Protein AF-A0A9P4NUH4-F1 (afdb_monomer_lite)

Structure (mmCIF, N/CA/C/O backbone):
data_AF-A0A9P4NUH4-F1
#
_entry.id   AF-A0A9P4NUH4-F1
#
loop_
_atom_site.group_PDB
_atom_site.id
_atom_site.type_symbol
_atom_site.label_atom_id
_atom_site.label_alt_id
_atom_site.label_comp_id
_atom_site.label_asym_id
_atom_site.label_entity_id
_atom_site.label_seq_id
_atom_site.pdbx_PDB_ins_code
_atom_site.Cartn_x
_atom_site.Cartn_y
_atom_site.Cartn_z
_atom_site.occupancy
_atom_site.B_iso_or_equiv
_atom_site.auth_seq_id
_atom_site.auth_comp_id
_atom_site.auth_asym_id
_atom_site.auth_atom_id
_atom_site.pdbx_PDB_model_num
ATOM 1 N N . MET A 1 1 ? -14.421 1.300 7.967 1.00 82.69 1 MET A N 1
ATOM 2 C CA . MET A 1 1 ? -13.548 0.709 6.928 1.00 82.69 1 MET A CA 1
ATOM 3 C C . MET A 1 1 ? -14.302 0.706 5.606 1.00 82.69 1 MET A C 1
ATOM 5 O O . MET A 1 1 ? -15.528 0.672 5.652 1.00 82.69 1 MET A O 1
ATOM 9 N N . LEU A 1 2 ? -13.605 0.792 4.467 1.00 91.69 2 LEU A N 1
ATOM 10 C CA . LEU A 1 2 ? -14.242 0.845 3.140 1.00 91.69 2 LEU A CA 1
ATOM 11 C C . LEU A 1 2 ? -15.128 -0.373 2.862 1.00 91.69 2 LEU A C 1
ATOM 13 O O . LEU A 1 2 ? -14.764 -1.497 3.215 1.00 91.69 2 LEU A O 1
ATOM 17 N N . SER A 1 3 ? -16.243 -0.158 2.158 1.00 95.25 3 SER A N 1
ATOM 18 C CA . SER A 1 3 ? -16.999 -1.269 1.570 1.00 95.25 3 SER A CA 1
ATOM 19 C C . SER A 1 3 ? -16.220 -1.915 0.415 1.00 95.25 3 SER A C 1
ATOM 21 O O . SER A 1 3 ? -15.288 -1.330 -0.149 1.00 95.25 3 SER A O 1
ATOM 23 N N . LYS A 1 4 ? -16.625 -3.125 0.012 1.00 94.31 4 LYS A N 1
ATOM 24 C CA . LYS A 1 4 ? -16.035 -3.807 -1.149 1.00 94.31 4 LYS A CA 1
ATOM 25 C C . LYS A 1 4 ? -16.224 -2.993 -2.431 1.00 94.31 4 LYS A C 1
ATOM 27 O O . LYS A 1 4 ? -15.302 -2.884 -3.235 1.00 94.31 4 LYS A O 1
ATOM 32 N N . GLU A 1 5 ? -17.396 -2.389 -2.600 1.00 96.38 5 GLU A N 1
ATOM 33 C CA . GLU A 1 5 ? -17.748 -1.548 -3.743 1.00 96.38 5 GLU A CA 1
ATOM 34 C C . GLU A 1 5 ? -16.881 -0.289 -3.782 1.00 96.38 5 GLU A C 1
ATOM 36 O O . GLU A 1 5 ? -16.369 0.069 -4.841 1.00 96.38 5 GLU A O 1
ATOM 41 N N . GLU A 1 6 ? -16.667 0.363 -2.636 1.00 96.75 6 GLU A N 1
ATOM 42 C CA . GLU A 1 6 ? -15.790 1.531 -2.529 1.00 96.75 6 GLU A CA 1
ATOM 43 C C . GLU A 1 6 ? -14.332 1.184 -2.840 1.00 96.75 6 GLU A C 1
ATOM 45 O O . GLU A 1 6 ? -13.681 1.891 -3.613 1.00 96.75 6 GLU A O 1
ATOM 50 N N . HIS A 1 7 ? -13.840 0.069 -2.297 1.00 95.62 7 HIS A N 1
ATOM 51 C CA . HIS A 1 7 ? -12.497 -0.432 -2.570 1.00 95.62 7 HIS A CA 1
ATOM 52 C C . HIS A 1 7 ? -12.297 -0.717 -4.068 1.00 95.62 7 HIS A C 1
ATOM 54 O O . HIS A 1 7 ? -11.351 -0.222 -4.681 1.00 95.62 7 HIS A O 1
ATOM 60 N N . THR A 1 8 ? -13.228 -1.438 -4.700 1.00 95.94 8 THR A N 1
ATOM 61 C CA . THR A 1 8 ? -13.190 -1.696 -6.147 1.00 95.94 8 THR A CA 1
ATOM 62 C C . THR A 1 8 ? -13.284 -0.405 -6.960 1.00 95.94 8 THR A C 1
ATOM 64 O O . THR A 1 8 ? -12.577 -0.255 -7.956 1.00 95.94 8 THR A O 1
ATOM 67 N N . ARG A 1 9 ? -14.114 0.559 -6.543 1.00 97.19 9 ARG A N 1
ATOM 68 C CA . ARG A 1 9 ? -14.243 1.855 -7.224 1.00 97.19 9 ARG A CA 1
ATOM 69 C C . ARG A 1 9 ? -12.923 2.630 -7.217 1.00 97.19 9 ARG A C 1
ATOM 71 O O . ARG A 1 9 ? -12.561 3.197 -8.246 1.00 97.19 9 ARG A O 1
ATOM 78 N N . LEU A 1 10 ? -12.197 2.610 -6.097 1.00 96.88 10 LEU A N 1
ATOM 79 C CA . LEU A 1 10 ? -10.885 3.244 -5.954 1.00 96.88 10 LEU A CA 1
ATOM 80 C C . LEU A 1 10 ? -9.832 2.601 -6.869 1.00 96.88 10 LEU A C 1
ATOM 82 O O . LEU A 1 10 ? -9.169 3.297 -7.634 1.00 96.88 10 LEU A O 1
ATOM 86 N N . LEU A 1 11 ? -9.708 1.273 -6.849 1.00 97.12 11 LEU A N 1
ATOM 87 C CA . LEU A 1 11 ? -8.700 0.583 -7.660 1.00 97.12 11 LEU A CA 1
ATOM 88 C C . LEU A 1 11 ? -9.002 0.656 -9.164 1.00 97.12 11 LEU A C 1
ATOM 90 O O . LEU A 1 11 ? -8.089 0.818 -9.976 1.00 97.12 11 LEU A O 1
ATOM 94 N N . ASN A 1 12 ? -10.281 0.625 -9.552 1.00 97.88 12 ASN A N 1
ATOM 95 C CA . ASN A 1 12 ? -10.687 0.847 -10.941 1.00 97.88 12 ASN A CA 1
ATOM 96 C C . ASN A 1 12 ? -10.303 2.245 -11.438 1.00 97.88 12 ASN A C 1
ATOM 98 O O . ASN A 1 12 ? -9.905 2.393 -12.594 1.00 97.88 12 ASN A O 1
ATOM 102 N N . LEU A 1 13 ? -10.413 3.267 -10.584 1.00 98.06 13 LEU A N 1
ATOM 103 C CA . LEU A 1 13 ? -9.967 4.618 -10.914 1.00 98.06 13 LEU A CA 1
ATOM 104 C C . LEU A 1 13 ? -8.460 4.644 -11.194 1.00 98.06 13 LEU A C 1
ATOM 106 O O . LEU A 1 13 ? -8.058 5.136 -12.245 1.00 98.06 13 LEU A O 1
ATOM 110 N N . PHE A 1 14 ? -7.644 4.066 -10.310 1.00 97.94 14 PHE A N 1
ATOM 111 C CA . PHE A 1 14 ? -6.189 4.008 -10.492 1.00 97.94 14 PHE A CA 1
ATOM 112 C C . PHE A 1 14 ? -5.800 3.267 -11.772 1.00 97.94 14 PHE A C 1
ATOM 114 O O . PHE A 1 14 ? -5.034 3.793 -12.578 1.00 97.94 14 PHE A O 1
ATOM 121 N N . SER A 1 15 ? -6.404 2.101 -12.020 1.00 97.88 15 SER A N 1
ATOM 122 C CA . SER A 1 15 ? -6.118 1.299 -13.214 1.00 97.88 15 SER A CA 1
ATOM 123 C C . SER A 1 15 ? -6.427 2.052 -14.512 1.00 97.88 15 SER A C 1
ATOM 125 O O . SER A 1 15 ? -5.625 2.019 -15.451 1.00 97.88 15 SER A O 1
ATOM 127 N N . ARG A 1 16 ? -7.567 2.761 -14.557 1.00 98.00 16 ARG A N 1
ATOM 128 C CA . ARG A 1 16 ? -7.999 3.575 -15.706 1.00 98.00 16 ARG A CA 1
ATOM 129 C C . ARG A 1 16 ? -7.139 4.817 -15.912 1.00 98.00 16 ARG A C 1
ATOM 131 O O . ARG A 1 16 ? -6.934 5.210 -17.052 1.00 98.00 16 ARG A O 1
ATOM 138 N N . ALA A 1 17 ? -6.655 5.418 -14.829 1.00 97.88 17 ALA A N 1
ATOM 139 C CA . ALA A 1 17 ? -5.745 6.559 -14.876 1.00 97.88 17 ALA A CA 1
ATOM 140 C C . ALA A 1 17 ? -4.299 6.162 -15.231 1.00 97.88 17 ALA A C 1
ATOM 142 O O . ALA A 1 17 ? -3.455 7.036 -15.378 1.00 97.88 17 ALA A O 1
ATOM 143 N N . GLY A 1 18 ? -4.001 4.862 -15.355 1.00 96.69 18 GLY A N 1
ATOM 144 C CA . GLY A 1 18 ? -2.646 4.374 -15.620 1.00 96.69 18 GLY A CA 1
ATOM 145 C C . GLY A 1 18 ? -1.726 4.403 -14.397 1.00 96.69 18 GLY A C 1
ATOM 146 O O . GLY A 1 18 ? -0.528 4.201 -14.550 1.00 96.69 18 GLY A O 1
ATOM 147 N N . LEU A 1 19 ? -2.263 4.614 -13.192 1.00 97.25 19 LEU A N 1
ATOM 148 C CA . LEU A 1 19 ? -1.482 4.630 -11.956 1.00 97.25 19 LEU A CA 1
ATOM 149 C C . LEU A 1 19 ? -1.117 3.210 -11.508 1.00 97.25 19 LEU A C 1
ATOM 151 O O . LEU A 1 19 ? -1.895 2.267 -11.679 1.00 97.25 19 LEU A O 1
ATOM 155 N N . SER A 1 20 ? 0.058 3.074 -10.893 1.00 97.62 20 SER A N 1
ATOM 156 C CA . SER A 1 20 ? 0.514 1.818 -10.294 1.00 97.62 20 SER A CA 1
ATOM 157 C C . SER A 1 20 ? -0.336 1.457 -9.077 1.00 97.62 20 SER A C 1
ATOM 159 O O . SER A 1 20 ? -0.415 2.220 -8.116 1.00 97.62 20 SER A O 1
ATOM 161 N N . ILE A 1 21 ? -0.948 0.275 -9.115 1.00 97.88 21 ILE A N 1
ATOM 162 C CA . ILE A 1 21 ? -1.633 -0.342 -7.971 1.00 97.88 21 ILE A CA 1
ATOM 163 C C . ILE A 1 21 ? -0.691 -1.323 -7.257 1.00 97.88 21 ILE A C 1
ATOM 165 O O . ILE A 1 21 ? -0.724 -1.436 -6.033 1.00 97.88 21 ILE A O 1
ATOM 169 N N . ASP A 1 22 ? 0.161 -2.018 -8.012 1.00 97.81 22 ASP A N 1
ATOM 170 C CA . ASP A 1 22 ? 1.253 -2.845 -7.491 1.00 97.81 22 ASP A CA 1
ATOM 171 C C . ASP A 1 22 ? 2.551 -2.552 -8.252 1.00 97.81 22 ASP A C 1
ATOM 173 O O . ASP A 1 22 ? 2.541 -2.011 -9.361 1.00 97.81 22 ASP A O 1
ATOM 177 N N . HIS A 1 23 ? 3.676 -2.910 -7.638 1.00 97.00 23 HIS A N 1
ATOM 178 C CA . HIS A 1 23 ? 5.000 -2.787 -8.230 1.00 97.00 23 HIS A CA 1
ATOM 179 C C . HIS A 1 23 ? 5.884 -3.977 -7.815 1.00 97.00 23 HIS A C 1
ATOM 181 O O . HIS A 1 23 ? 5.775 -4.439 -6.676 1.00 97.00 23 HIS A O 1
ATOM 187 N N . PRO A 1 24 ? 6.807 -4.465 -8.672 1.00 95.00 24 PRO A N 1
ATOM 188 C CA . PRO A 1 24 ? 7.679 -5.593 -8.331 1.00 95.00 24 PRO A CA 1
ATOM 189 C C . PRO A 1 24 ? 8.521 -5.388 -7.067 1.00 95.00 24 PRO A C 1
ATOM 191 O O . PRO A 1 24 ? 8.770 -6.340 -6.339 1.00 95.00 24 PRO A O 1
ATOM 194 N N . THR A 1 25 ? 8.927 -4.149 -6.778 1.00 96.12 25 THR A N 1
ATOM 195 C CA . THR A 1 25 ? 9.701 -3.812 -5.567 1.00 96.12 25 THR A CA 1
ATOM 196 C C . THR A 1 25 ? 8.831 -3.583 -4.331 1.00 96.12 25 THR A C 1
ATOM 198 O O . THR A 1 25 ? 9.361 -3.252 -3.275 1.00 96.12 25 THR A O 1
ATOM 201 N N . TYR A 1 26 ? 7.503 -3.674 -4.450 1.00 97.12 26 TYR A N 1
ATOM 202 C CA . TYR A 1 26 ? 6.606 -3.648 -3.301 1.00 97.12 26 TYR A CA 1
ATOM 203 C C . TYR A 1 26 ? 6.514 -5.066 -2.729 1.00 97.12 26 TYR A C 1
ATOM 205 O O . TYR A 1 26 ? 5.622 -5.836 -3.078 1.00 97.12 26 TYR A O 1
ATOM 213 N N . ASP A 1 27 ? 7.510 -5.432 -1.926 1.00 98.12 27 ASP A N 1
ATOM 214 C CA . ASP A 1 27 ? 7.725 -6.770 -1.374 1.00 98.12 27 ASP A CA 1
ATOM 215 C C . ASP A 1 27 ? 7.866 -6.748 0.164 1.00 98.12 27 ASP A C 1
ATOM 217 O O . ASP A 1 27 ? 7.755 -5.702 0.813 1.00 98.12 27 ASP A O 1
ATOM 221 N N . ASP A 1 28 ? 8.113 -7.914 0.765 1.00 98.12 28 ASP A N 1
ATOM 222 C CA . ASP A 1 28 ? 8.270 -8.052 2.218 1.00 98.12 28 ASP A CA 1
ATOM 223 C C . ASP A 1 28 ? 9.439 -7.212 2.767 1.00 98.12 28 ASP A C 1
ATOM 225 O O . ASP A 1 28 ? 9.354 -6.700 3.887 1.00 98.12 28 ASP A O 1
ATOM 229 N N . VAL A 1 29 ? 10.501 -7.021 1.973 1.00 98.19 29 VAL A N 1
ATOM 230 C CA . VAL A 1 29 ? 11.671 -6.209 2.340 1.00 98.19 29 VAL A CA 1
ATOM 231 C C . VAL A 1 29 ? 11.308 -4.725 2.347 1.00 98.19 29 VAL A C 1
ATOM 233 O O . VAL A 1 29 ? 11.727 -3.985 3.242 1.00 98.19 29 VAL A O 1
ATOM 236 N N . ALA A 1 30 ? 10.518 -4.274 1.373 1.00 98.00 30 ALA A N 1
ATOM 237 C CA . ALA A 1 30 ? 9.993 -2.917 1.331 1.00 98.00 30 ALA A CA 1
ATOM 238 C C . ALA A 1 30 ? 9.052 -2.641 2.512 1.00 98.00 30 ALA A C 1
ATOM 240 O O . ALA A 1 30 ? 9.171 -1.585 3.137 1.00 98.00 30 ALA A O 1
ATOM 241 N N . ILE A 1 31 ? 8.178 -3.592 2.868 1.00 98.06 31 ILE A N 1
ATOM 242 C CA . ILE A 1 31 ? 7.307 -3.483 4.049 1.00 98.06 31 ILE A CA 1
ATOM 243 C C . ILE A 1 31 ? 8.141 -3.367 5.322 1.00 98.06 31 ILE A C 1
ATOM 245 O O . ILE A 1 31 ? 7.909 -2.455 6.112 1.00 98.06 31 ILE A O 1
ATOM 249 N N . GLU A 1 32 ? 9.134 -4.231 5.521 1.00 97.94 32 GLU A N 1
ATOM 250 C CA . GLU A 1 32 ? 9.980 -4.197 6.715 1.00 97.94 32 GLU A CA 1
ATOM 251 C C . GLU A 1 32 ? 10.733 -2.864 6.838 1.00 97.94 32 GLU A C 1
ATOM 253 O O . GLU A 1 32 ? 10.632 -2.173 7.857 1.00 97.94 32 GLU A O 1
ATOM 258 N N . LYS A 1 33 ? 11.434 -2.449 5.775 1.00 98.00 33 LYS A N 1
ATOM 259 C CA . LYS A 1 33 ? 12.216 -1.204 5.771 1.00 98.00 33 LYS A CA 1
ATOM 260 C C . LYS A 1 33 ? 11.335 0.032 5.914 1.00 98.00 33 LYS A C 1
ATOM 262 O O . LYS A 1 33 ? 11.668 0.929 6.689 1.00 98.00 33 LYS A O 1
ATOM 267 N N . GLY A 1 34 ? 10.218 0.080 5.191 1.00 96.56 34 GLY A N 1
ATOM 268 C CA . GLY A 1 34 ? 9.263 1.184 5.250 1.00 96.56 34 GLY A CA 1
ATOM 269 C C . GLY A 1 34 ? 8.619 1.304 6.629 1.00 96.56 34 GLY A C 1
ATOM 270 O O . GLY A 1 34 ? 8.550 2.401 7.181 1.00 96.56 34 GLY A O 1
ATOM 271 N N . THR A 1 35 ? 8.234 0.177 7.231 1.00 96.44 35 THR A N 1
ATOM 272 C CA . THR A 1 35 ? 7.639 0.148 8.574 1.00 96.44 35 THR A CA 1
ATOM 273 C C . THR A 1 35 ? 8.653 0.579 9.637 1.00 96.44 35 THR A C 1
ATOM 275 O O . THR A 1 35 ? 8.357 1.415 10.489 1.00 96.44 35 THR A O 1
ATOM 278 N N . ALA A 1 36 ? 9.894 0.096 9.563 1.00 96.62 36 ALA A N 1
ATOM 279 C CA . ALA A 1 36 ? 10.949 0.537 10.472 1.00 96.62 36 ALA A CA 1
ATOM 280 C C . ALA A 1 36 ? 11.251 2.041 10.331 1.00 96.62 36 ALA A C 1
ATOM 282 O O . ALA A 1 36 ? 11.496 2.722 11.328 1.00 96.62 36 ALA A O 1
ATOM 283 N N . ALA A 1 37 ? 11.231 2.578 9.107 1.00 96.56 37 ALA A N 1
ATOM 284 C CA . ALA A 1 37 ? 11.420 4.005 8.865 1.00 96.56 37 ALA A CA 1
ATOM 285 C C . ALA A 1 37 ? 10.253 4.837 9.419 1.00 96.56 37 ALA A C 1
ATOM 287 O O . ALA A 1 37 ? 10.491 5.820 10.120 1.00 96.56 37 ALA A O 1
ATOM 288 N N . ILE A 1 38 ? 9.002 4.428 9.171 1.00 95.88 38 ILE A N 1
ATOM 289 C CA . ILE A 1 38 ? 7.836 5.213 9.588 1.00 95.88 38 ILE A CA 1
ATOM 290 C C . ILE A 1 38 ? 7.726 5.288 11.112 1.00 95.88 38 ILE A C 1
ATOM 292 O O . ILE A 1 38 ? 7.507 6.377 11.642 1.00 95.88 38 ILE A O 1
ATOM 296 N N . LEU A 1 39 ? 7.994 4.182 11.819 1.00 94.88 39 LEU A N 1
ATOM 297 C CA . LEU A 1 39 ? 8.014 4.141 13.284 1.00 94.88 39 LEU A CA 1
ATOM 298 C C . LEU A 1 39 ? 9.035 5.126 13.865 1.00 94.88 39 LEU A C 1
ATOM 300 O O . LEU A 1 39 ? 8.726 5.826 14.825 1.00 94.88 39 LEU A O 1
ATOM 304 N N . LYS A 1 40 ? 10.220 5.258 13.253 1.00 95.81 40 LYS A N 1
ATOM 305 C CA . LYS A 1 40 ? 11.226 6.247 13.682 1.00 95.81 40 LYS A CA 1
ATOM 306 C C . LYS A 1 40 ? 10.738 7.683 13.513 1.00 95.81 40 LYS A C 1
ATOM 308 O O . LYS A 1 40 ? 11.012 8.524 14.357 1.00 95.81 40 LYS A O 1
ATOM 313 N N . THR A 1 41 ? 10.024 7.965 12.426 1.00 95.81 41 THR A N 1
ATOM 314 C CA . THR A 1 41 ? 9.544 9.322 12.111 1.00 95.81 41 THR A CA 1
ATOM 315 C C . THR A 1 41 ? 8.243 9.708 12.819 1.00 95.81 41 THR A C 1
ATOM 317 O O . THR A 1 41 ? 7.820 10.857 12.724 1.00 95.81 41 THR A O 1
ATOM 320 N N . ARG A 1 42 ? 7.579 8.761 13.492 1.00 94.69 42 ARG A N 1
ATOM 321 C CA . ARG A 1 42 ? 6.249 8.939 14.094 1.00 94.69 42 ARG A CA 1
ATOM 322 C C . ARG A 1 42 ? 6.187 8.442 15.541 1.00 94.69 42 ARG A C 1
ATOM 324 O O . ARG A 1 42 ? 5.190 7.855 15.953 1.00 94.69 42 ARG A O 1
ATOM 331 N N . ASP A 1 43 ? 7.250 8.677 16.306 1.00 92.88 43 ASP A N 1
ATOM 332 C CA . ASP A 1 43 ? 7.319 8.400 17.751 1.00 92.88 43 ASP A CA 1
ATOM 333 C C . ASP A 1 43 ? 6.972 6.947 18.122 1.00 92.88 43 ASP A C 1
ATOM 335 O O . ASP A 1 43 ? 6.276 6.682 19.099 1.00 92.88 43 ASP A O 1
ATOM 339 N N . GLY A 1 44 ? 7.403 5.990 17.299 1.00 91.75 44 GLY A N 1
ATOM 340 C CA . GLY A 1 44 ? 7.126 4.568 17.506 1.00 91.75 44 GLY A CA 1
ATOM 341 C C . GLY A 1 44 ? 5.702 4.135 17.146 1.00 91.75 44 GLY A C 1
ATOM 342 O O . GLY A 1 44 ? 5.314 3.022 17.483 1.00 91.75 44 GLY A O 1
ATOM 343 N N . SER A 1 45 ? 4.922 4.971 16.455 1.00 91.56 45 SER A N 1
ATOM 344 C CA . SER A 1 45 ? 3.533 4.685 16.083 1.00 91.56 45 SER A CA 1
ATOM 345 C C . SER A 1 45 ? 3.340 4.698 14.564 1.00 91.56 45 SER A C 1
ATOM 347 O O . SER A 1 45 ? 3.783 5.621 13.884 1.00 91.56 45 SER A O 1
ATOM 349 N N . LEU A 1 46 ? 2.661 3.691 14.001 1.00 93.19 46 LEU A N 1
ATOM 350 C CA . LEU A 1 46 ? 2.448 3.622 12.548 1.00 93.19 46 LEU A CA 1
ATOM 351 C C . LEU A 1 46 ? 1.583 4.769 12.031 1.00 93.19 46 LEU A C 1
ATOM 353 O O . LEU A 1 46 ? 1.903 5.370 11.002 1.00 93.19 46 LEU A O 1
ATOM 357 N N . ARG A 1 47 ? 0.496 5.081 12.745 1.00 95.06 47 ARG A N 1
ATOM 358 C CA . ARG A 1 47 ? -0.507 6.087 12.375 1.00 95.06 47 ARG A CA 1
ATOM 359 C C . ARG A 1 47 ? -0.940 5.904 10.916 1.00 95.06 47 ARG A C 1
ATOM 361 O O . ARG A 1 47 ? -0.823 6.824 10.103 1.00 95.06 47 ARG A O 1
ATOM 368 N N . LEU A 1 48 ? -1.373 4.692 10.555 1.00 94.69 48 LEU A N 1
ATOM 369 C CA . LEU A 1 48 ? -1.810 4.384 9.192 1.00 94.69 48 LEU A CA 1
ATOM 370 C C . LEU A 1 48 ? -3.085 5.164 8.889 1.00 94.69 48 LEU A C 1
ATOM 372 O O . LEU A 1 48 ? -4.105 4.942 9.532 1.00 94.69 48 LEU A O 1
ATOM 376 N N . ALA A 1 49 ? -3.015 6.072 7.921 1.00 95.19 49 ALA A N 1
ATOM 377 C CA . ALA A 1 49 ? -4.172 6.792 7.416 1.00 95.19 49 ALA A CA 1
ATOM 378 C C . ALA A 1 49 ? -4.971 5.859 6.498 1.00 95.19 49 ALA A C 1
ATOM 380 O O . ALA A 1 49 ? -4.494 5.492 5.424 1.00 95.19 49 ALA A O 1
ATOM 381 N N . VAL A 1 50 ? -6.166 5.461 6.928 1.00 94.56 50 VAL A N 1
ATOM 382 C CA . VAL A 1 50 ? -7.038 4.537 6.196 1.00 94.56 50 VAL A CA 1
ATOM 383 C C . VAL A 1 50 ? -8.361 5.236 5.870 1.00 94.56 50 VAL A C 1
ATOM 385 O O . VAL A 1 50 ? -8.965 5.844 6.761 1.00 94.56 50 VAL A O 1
ATOM 388 N N . PRO A 1 51 ? -8.844 5.171 4.616 1.00 95.00 51 PRO A N 1
ATOM 389 C CA . PRO A 1 51 ? -10.126 5.758 4.245 1.00 95.00 51 PRO A CA 1
ATOM 390 C C . PRO A 1 51 ? -11.295 5.047 4.938 1.00 95.00 51 PRO A C 1
ATOM 392 O O . PRO A 1 51 ? -11.363 3.815 4.980 1.00 95.00 51 PRO A O 1
ATOM 395 N N . SER A 1 52 ? -12.228 5.823 5.492 1.00 94.12 52 SER A N 1
ATOM 396 C CA . SER A 1 52 ? -13.410 5.281 6.171 1.00 94.12 52 SER A CA 1
ATOM 397 C C . SER A 1 52 ? -14.496 6.345 6.394 1.00 94.12 52 SER A C 1
ATOM 399 O O . SER A 1 52 ? -14.451 7.025 7.428 1.00 94.12 52 SER A O 1
ATOM 401 N N . PRO A 1 53 ? -15.515 6.463 5.518 1.00 94.81 53 PRO A N 1
ATOM 402 C CA . PRO A 1 53 ? -15.598 5.989 4.122 1.00 94.81 53 PRO A CA 1
ATOM 403 C C . PRO A 1 53 ? -14.715 6.807 3.151 1.00 94.81 53 PRO A C 1
ATOM 405 O O . PRO A 1 53 ? -13.826 7.548 3.574 1.00 94.81 53 PRO A O 1
ATOM 408 N N . ILE A 1 54 ? -14.932 6.683 1.833 1.00 94.44 54 ILE A N 1
ATOM 409 C CA . ILE A 1 54 ? -14.282 7.570 0.854 1.00 94.44 54 ILE A CA 1
ATOM 410 C C . ILE A 1 54 ? -14.626 9.035 1.172 1.00 94.44 54 ILE A C 1
ATOM 412 O O . ILE A 1 54 ? -15.794 9.397 1.281 1.00 94.44 54 ILE A O 1
ATOM 416 N N . GLY A 1 55 ? -13.599 9.884 1.271 1.00 94.56 55 GLY A N 1
ATOM 417 C CA . GLY A 1 55 ? -13.734 11.304 1.623 1.00 94.56 55 GLY A CA 1
ATOM 418 C C . GLY A 1 55 ? -13.422 11.623 3.089 1.00 94.56 55 GLY A C 1
ATOM 419 O O . GLY A 1 55 ? -13.299 12.795 3.434 1.00 94.56 55 GLY A O 1
ATOM 420 N N . SER A 1 56 ? -13.221 10.611 3.936 1.00 95.62 56 SER A N 1
ATOM 421 C CA . SER A 1 56 ? -12.771 10.764 5.325 1.00 95.62 56 SER A CA 1
ATOM 422 C C . SER A 1 56 ? -11.637 9.794 5.662 1.00 95.62 56 SER A C 1
ATOM 424 O O . SER A 1 56 ? -11.361 8.843 4.930 1.00 95.62 56 SER A O 1
ATOM 426 N N . CYS A 1 57 ? -10.946 10.051 6.775 1.00 95.62 57 CYS A N 1
ATOM 427 C CA . CYS A 1 57 ? -9.747 9.320 7.179 1.00 95.62 57 CYS A CA 1
ATOM 428 C C . CYS A 1 57 ? -9.801 8.945 8.663 1.00 95.62 57 CYS A C 1
ATOM 430 O O . CYS A 1 57 ? -10.216 9.748 9.498 1.00 95.62 57 CYS A O 1
ATOM 432 N N . GLN A 1 58 ? -9.337 7.739 8.978 1.00 95.31 58 GLN A N 1
ATOM 433 C CA . GLN A 1 58 ? -9.080 7.263 10.332 1.00 95.31 58 GLN A CA 1
ATOM 434 C C . GLN A 1 58 ? -7.616 6.826 10.451 1.00 95.31 58 GLN A C 1
ATOM 436 O O . GLN A 1 58 ? -7.044 6.307 9.495 1.00 95.31 58 GLN A O 1
ATOM 441 N N . PHE A 1 59 ? -7.021 6.997 11.633 1.00 95.06 59 PHE A N 1
ATOM 442 C CA . PHE A 1 59 ? -5.683 6.489 11.931 1.00 95.06 59 PHE A CA 1
ATOM 443 C C . PHE A 1 59 ? -5.746 5.144 12.658 1.00 95.06 59 PHE A C 1
ATOM 445 O O . PHE A 1 59 ? -6.447 5.025 13.662 1.00 95.06 59 PHE A O 1
ATOM 452 N N . VAL A 1 60 ? -4.991 4.155 12.174 1.00 93.25 60 VAL A N 1
ATOM 453 C CA . VAL A 1 60 ? -4.906 2.808 12.764 1.00 93.25 60 VAL A CA 1
ATOM 454 C C . VAL A 1 60 ? -3.462 2.485 13.156 1.00 93.25 60 VAL A C 1
ATOM 456 O O . VAL A 1 60 ? -2.532 2.770 12.400 1.00 93.25 60 VAL A O 1
ATOM 459 N N . ASN A 1 61 ? -3.277 1.895 14.341 1.00 91.56 61 ASN A N 1
ATOM 460 C CA . ASN A 1 61 ? -1.959 1.564 14.906 1.00 91.56 61 ASN A CA 1
ATOM 461 C C . ASN A 1 61 ? -1.743 0.068 15.180 1.00 91.56 61 ASN A C 1
ATOM 463 O O . ASN A 1 61 ? -0.608 -0.339 15.394 1.00 91.56 61 ASN A O 1
ATOM 467 N N . GLU A 1 62 ? -2.801 -0.738 15.144 1.00 87.56 62 GLU A N 1
ATOM 468 C CA . GLU A 1 62 ? -2.860 -2.135 15.610 1.00 87.56 62 GLU A CA 1
ATOM 469 C C . GLU A 1 62 ? -2.183 -3.156 14.663 1.00 87.56 62 GLU A C 1
ATOM 471 O O . GLU A 1 62 ? -2.539 -4.329 14.660 1.00 87.56 62 GLU A O 1
ATOM 476 N N . PHE A 1 63 ? -1.243 -2.743 13.803 1.00 93.50 63 PHE A N 1
ATOM 477 C CA . PHE A 1 63 ? -0.656 -3.635 12.793 1.00 93.50 63 PHE A CA 1
ATOM 478 C C . PHE A 1 63 ? 0.819 -3.912 13.043 1.00 93.50 63 PHE A C 1
ATOM 480 O O . PHE A 1 63 ? 1.632 -2.999 13.172 1.00 93.50 63 PHE A O 1
ATOM 487 N N . THR A 1 64 ? 1.183 -5.192 13.030 1.00 94.62 64 THR A N 1
ATOM 488 C CA . THR A 1 64 ? 2.586 -5.610 13.039 1.00 94.62 64 THR A CA 1
ATOM 489 C C . THR A 1 64 ? 3.141 -5.701 11.616 1.00 94.62 64 THR A C 1
ATOM 491 O O . THR A 1 64 ? 2.397 -5.803 10.639 1.00 94.62 64 THR A O 1
ATOM 494 N N . VAL A 1 65 ? 4.472 -5.751 11.477 1.00 96.31 65 VAL A N 1
ATOM 495 C CA . VAL A 1 65 ? 5.135 -6.016 10.182 1.00 96.31 65 VAL A CA 1
ATOM 496 C C . VAL A 1 65 ? 4.603 -7.302 9.537 1.00 96.31 65 VAL A C 1
ATOM 498 O O . VAL A 1 65 ? 4.361 -7.332 8.333 1.00 96.31 65 VAL A O 1
ATOM 501 N N . LYS A 1 66 ? 4.357 -8.350 10.334 1.00 97.31 66 LYS A N 1
ATOM 502 C CA . LYS A 1 66 ? 3.833 -9.632 9.841 1.00 97.31 66 LYS A CA 1
ATOM 503 C C . LYS A 1 66 ? 2.411 -9.503 9.299 1.00 97.31 66 LYS A C 1
ATOM 505 O O . LYS A 1 66 ? 2.087 -10.134 8.293 1.00 97.31 66 LYS A O 1
ATOM 510 N N . ASP A 1 67 ? 1.573 -8.682 9.929 1.00 97.06 67 ASP A N 1
ATOM 511 C CA . ASP A 1 67 ? 0.220 -8.421 9.431 1.00 97.06 67 ASP A CA 1
ATOM 512 C C . ASP A 1 67 ? 0.265 -7.678 8.102 1.00 97.06 67 ASP A C 1
ATOM 514 O O . ASP A 1 67 ? -0.429 -8.062 7.163 1.00 97.06 67 ASP A O 1
ATOM 518 N N . LEU A 1 68 ? 1.145 -6.682 7.980 1.00 97.38 68 LEU A N 1
ATOM 519 C CA . LEU A 1 68 ? 1.338 -5.947 6.731 1.00 97.38 68 LEU A CA 1
ATOM 520 C C . LEU A 1 68 ? 1.850 -6.853 5.600 1.00 97.38 68 LEU A C 1
ATOM 522 O O . LEU A 1 68 ? 1.362 -6.753 4.479 1.00 97.38 68 LEU A O 1
ATOM 526 N N . GLN A 1 69 ? 2.758 -7.790 5.887 1.00 98.19 69 GLN A N 1
ATOM 527 C CA . GLN A 1 69 ? 3.212 -8.800 4.919 1.00 98.19 69 GLN A CA 1
ATOM 528 C C . GLN A 1 69 ? 2.088 -9.772 4.519 1.00 98.19 69 GLN A C 1
ATOM 530 O O . GLN A 1 69 ? 1.982 -10.177 3.360 1.00 98.19 69 GLN A O 1
ATOM 535 N N . ARG A 1 70 ? 1.199 -10.140 5.453 1.00 97.94 70 ARG A N 1
ATOM 536 C CA . ARG A 1 70 ? 0.006 -10.946 5.139 1.00 97.94 70 ARG A CA 1
ATOM 537 C C . ARG A 1 70 ? -0.943 -10.178 4.217 1.00 97.94 70 ARG A C 1
ATOM 539 O O . ARG A 1 70 ? -1.389 -10.727 3.212 1.00 97.94 70 ARG A O 1
ATOM 546 N N . VAL A 1 71 ? -1.213 -8.912 4.531 1.00 96.31 71 VAL A N 1
ATOM 547 C CA . VAL A 1 71 ? -2.057 -8.028 3.713 1.00 96.31 71 VAL A CA 1
ATOM 548 C C . VAL A 1 71 ? -1.443 -7.809 2.330 1.00 96.31 71 VAL A C 1
ATOM 550 O O . VAL A 1 71 ? -2.171 -7.847 1.343 1.00 96.31 71 VAL A O 1
ATOM 553 N N . LEU A 1 72 ? -0.117 -7.672 2.227 1.00 97.75 72 LEU A N 1
ATOM 554 C CA . LEU A 1 72 ? 0.586 -7.547 0.948 1.00 97.75 72 LEU A CA 1
ATOM 555 C C . LEU A 1 72 ? 0.311 -8.734 0.016 1.00 97.75 72 LEU A C 1
ATOM 557 O O . LEU A 1 72 ? 0.081 -8.534 -1.173 1.00 97.75 72 LEU A O 1
ATOM 561 N N . LYS A 1 73 ? 0.291 -9.965 0.537 1.00 97.94 73 LYS A N 1
ATOM 562 C CA . LYS A 1 73 ? -0.017 -11.162 -0.266 1.00 97.94 73 LYS A CA 1
ATOM 563 C C . LYS A 1 73 ? -1.436 -11.100 -0.830 1.00 97.94 73 LYS A C 1
ATOM 565 O O . LYS A 1 73 ? -1.627 -11.271 -2.029 1.00 97.94 73 LYS A O 1
ATOM 570 N N . VAL A 1 74 ? -2.406 -10.741 0.014 1.00 97.06 74 VAL A N 1
ATOM 571 C CA . VAL A 1 74 ? -3.802 -10.536 -0.408 1.00 97.06 74 VAL A CA 1
ATOM 572 C C . VAL A 1 74 ? -3.907 -9.417 -1.448 1.00 97.06 74 VAL A C 1
ATOM 574 O O . VAL A 1 74 ? -4.650 -9.551 -2.420 1.00 97.06 74 VAL A O 1
ATOM 577 N N . HIS A 1 75 ? -3.155 -8.326 -1.272 1.00 97.25 75 HIS A N 1
ATOM 578 C CA . HIS A 1 75 ? -3.090 -7.222 -2.230 1.00 97.25 75 HIS A CA 1
ATOM 579 C C . HIS A 1 75 ? -2.570 -7.699 -3.585 1.00 97.25 75 HIS A C 1
ATOM 581 O O . HIS A 1 75 ? -3.255 -7.498 -4.582 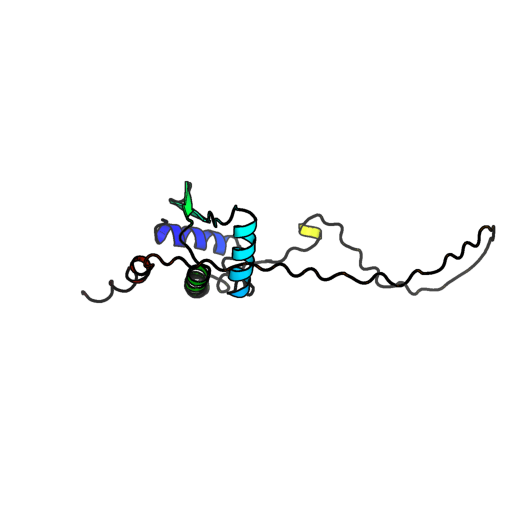1.00 97.25 75 HIS A O 1
ATOM 587 N N . LYS A 1 76 ? -1.431 -8.401 -3.625 1.00 97.38 76 LYS A N 1
ATOM 588 C CA . LYS A 1 76 ? -0.844 -8.927 -4.869 1.00 97.38 76 LYS A CA 1
ATOM 589 C C . LYS A 1 76 ? -1.779 -9.886 -5.608 1.00 97.38 76 LYS A C 1
ATOM 591 O O . LYS A 1 76 ? -1.965 -9.759 -6.818 1.00 97.38 76 LYS A O 1
ATOM 596 N N . ASP A 1 77 ? -2.440 -10.786 -4.884 1.00 97.00 77 ASP A N 1
ATOM 597 C CA . ASP A 1 77 ? -3.443 -11.681 -5.472 1.00 97.00 77 ASP A CA 1
ATOM 598 C C . ASP A 1 77 ? -4.647 -10.900 -6.028 1.00 97.00 77 ASP A C 1
ATOM 600 O O . ASP A 1 77 ? -5.246 -11.262 -7.045 1.00 97.00 77 ASP A O 1
ATOM 604 N N . HIS A 1 78 ? -5.023 -9.801 -5.368 1.00 95.44 78 HIS A N 1
ATOM 605 C CA . HIS A 1 78 ? -6.132 -8.959 -5.795 1.00 95.44 78 HIS A CA 1
ATOM 606 C C . HIS A 1 78 ? -5.787 -8.112 -7.029 1.00 95.44 78 HIS A C 1
ATOM 608 O O . HIS A 1 78 ? -6.624 -7.998 -7.931 1.00 95.44 78 HIS A O 1
ATOM 614 N N . THR A 1 79 ? -4.584 -7.535 -7.087 1.00 96.38 79 THR A N 1
ATOM 615 C CA . THR A 1 79 ? -4.130 -6.653 -8.174 1.00 96.38 79 THR A CA 1
ATOM 616 C C . THR A 1 79 ? -3.844 -7.397 -9.469 1.00 96.38 79 THR A C 1
ATOM 618 O O . THR A 1 79 ? -4.036 -6.821 -10.541 1.00 96.38 79 THR A O 1
ATOM 621 N N . ALA A 1 80 ? -3.515 -8.691 -9.397 1.00 96.50 80 ALA A N 1
ATOM 622 C CA . ALA A 1 80 ? -3.334 -9.560 -10.562 1.00 96.50 80 ALA A CA 1
ATOM 623 C C . ALA A 1 80 ? -4.548 -9.586 -11.515 1.00 96.50 80 ALA A C 1
ATOM 625 O O . ALA A 1 80 ? -4.411 -9.915 -12.690 1.00 96.50 80 ALA A O 1
ATOM 626 N N . ARG A 1 81 ? -5.741 -9.214 -11.030 1.00 96.31 81 ARG A N 1
ATOM 627 C CA . ARG A 1 81 ? -6.978 -9.138 -11.826 1.00 96.31 81 ARG A CA 1
ATOM 628 C C . ARG A 1 81 ? -7.164 -7.825 -12.592 1.00 96.31 81 ARG A C 1
ATOM 630 O O . ARG A 1 81 ? -8.071 -7.737 -13.415 1.00 96.31 81 ARG A O 1
ATOM 637 N N . TYR A 1 82 ? -6.361 -6.802 -12.311 1.00 97.25 82 TYR A N 1
ATOM 638 C CA . TYR A 1 82 ? -6.429 -5.511 -12.996 1.00 97.25 82 TYR A CA 1
ATOM 639 C C . TYR A 1 82 ? -5.523 -5.509 -14.232 1.00 97.25 82 TYR A C 1
ATOM 641 O O . TYR A 1 82 ? -4.641 -6.356 -14.385 1.00 97.25 82 TYR A O 1
ATOM 649 N N . ALA A 1 83 ? -5.726 -4.543 -15.132 1.00 96.38 83 ALA A N 1
ATOM 650 C CA . ALA A 1 83 ? -4.894 -4.402 -16.323 1.00 96.38 83 ALA A CA 1
ATOM 651 C C . ALA A 1 83 ? -3.399 -4.348 -15.955 1.00 96.38 83 ALA A C 1
ATOM 653 O O . ALA A 1 83 ? -3.023 -3.671 -14.995 1.00 96.38 83 ALA A O 1
ATOM 654 N N . ARG A 1 84 ? -2.564 -5.058 -16.730 1.00 96.62 84 ARG A N 1
ATOM 655 C CA . ARG A 1 84 ? -1.106 -5.178 -16.514 1.00 96.62 84 ARG A CA 1
ATOM 656 C C . ARG A 1 84 ? -0.748 -5.736 -15.127 1.00 96.62 84 ARG A C 1
ATOM 658 O O . ARG A 1 84 ? 0.289 -5.387 -14.572 1.00 96.62 84 ARG A O 1
ATOM 665 N N . SER A 1 85 ? -1.635 -6.542 -14.538 1.00 96.50 85 SER A N 1
ATOM 666 C CA . SER A 1 85 ? -1.498 -7.073 -13.175 1.00 96.50 85 SER A CA 1
ATOM 667 C C . SER A 1 85 ? -1.307 -5.982 -12.111 1.00 96.50 85 SER A C 1
ATOM 669 O O . SER A 1 85 ? -0.633 -6.192 -11.108 1.00 96.50 85 SER A O 1
ATOM 671 N N . GLY A 1 86 ? -1.872 -4.793 -12.346 1.00 97.12 86 GLY A N 1
ATOM 672 C CA . GLY A 1 86 ? -1.746 -3.642 -11.453 1.00 97.12 86 GLY A CA 1
ATOM 673 C C . GLY A 1 86 ? -0.534 -2.743 -11.714 1.00 97.12 86 GLY A C 1
ATOM 674 O O . GLY A 1 86 ? -0.410 -1.727 -11.031 1.00 97.12 86 GLY A O 1
ATOM 675 N N . ALA A 1 87 ? 0.321 -3.049 -12.696 1.00 97.31 87 ALA A N 1
ATOM 676 C CA . ALA A 1 87 ? 1.412 -2.157 -13.082 1.00 97.31 87 ALA A CA 1
ATOM 677 C C . ALA A 1 87 ? 0.884 -0.850 -13.712 1.00 97.31 87 ALA A C 1
ATOM 679 O O . ALA A 1 87 ? -0.073 -0.854 -14.502 1.00 97.31 87 ALA A O 1
ATOM 680 N N . GLY A 1 88 ? 1.516 0.272 -13.365 1.00 96.31 88 GLY A N 1
ATOM 681 C CA . GLY A 1 88 ? 1.250 1.578 -13.967 1.00 96.31 88 GLY A CA 1
ATOM 682 C C . GLY A 1 88 ? 1.833 1.716 -15.376 1.00 96.31 88 GLY A C 1
ATOM 683 O O . GLY A 1 88 ? 2.634 0.892 -15.817 1.00 96.31 88 GLY A O 1
ATOM 684 N N . LEU A 1 89 ? 1.407 2.757 -16.087 1.00 95.06 89 LEU A N 1
ATOM 685 C CA . LEU A 1 89 ? 2.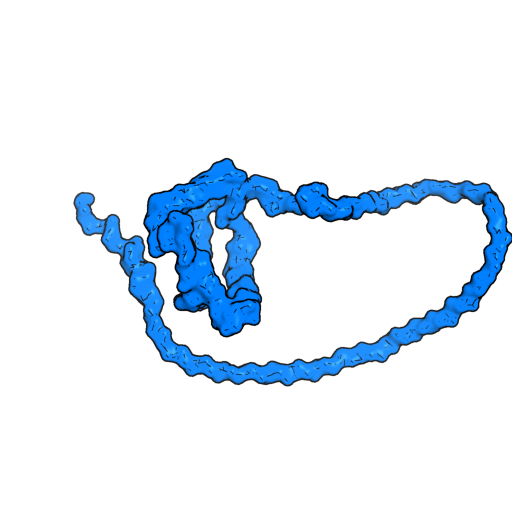014 3.209 -17.341 1.00 95.06 89 LEU A CA 1
ATOM 686 C C . LEU A 1 89 ? 3.085 4.250 -17.012 1.00 95.06 89 LEU A C 1
ATOM 688 O O . LEU A 1 89 ? 2.832 5.089 -16.153 1.00 95.06 89 LEU A O 1
ATOM 692 N N . GLU A 1 90 ? 4.248 4.186 -17.669 1.00 92.00 90 GLU A N 1
ATOM 693 C CA . GLU A 1 90 ? 5.362 5.125 -17.443 1.00 92.00 90 GLU A CA 1
ATOM 694 C C . GLU A 1 90 ? 5.663 5.339 -15.944 1.00 92.00 90 GLU A C 1
ATOM 696 O O . GLU A 1 90 ? 5.716 6.454 -15.436 1.00 92.00 90 GLU A O 1
ATOM 701 N N . ALA A 1 91 ? 5.817 4.239 -15.193 1.00 89.81 91 ALA A N 1
ATOM 702 C CA . ALA A 1 91 ? 5.998 4.281 -13.735 1.00 89.81 91 ALA A CA 1
ATOM 703 C C . ALA A 1 91 ? 7.319 4.938 -13.282 1.00 89.81 91 ALA A C 1
ATOM 705 O O . ALA A 1 91 ? 7.507 5.187 -12.090 1.00 89.81 91 ALA A O 1
ATOM 706 N N . TYR A 1 92 ? 8.230 5.187 -14.222 1.00 89.50 92 TYR A N 1
ATOM 707 C CA . TYR A 1 92 ? 9.490 5.876 -14.005 1.00 89.50 92 TYR A CA 1
ATOM 708 C C . TYR A 1 92 ? 9.469 7.183 -14.779 1.00 89.50 92 TYR A C 1
ATOM 710 O O . TYR A 1 92 ? 9.105 7.199 -15.950 1.00 89.50 92 TYR A O 1
ATOM 718 N N . VAL A 1 93 ? 9.895 8.244 -14.109 1.00 87.44 93 VAL A N 1
ATOM 719 C CA . VAL A 1 93 ? 10.039 9.580 -14.682 1.00 87.44 93 VAL A CA 1
ATOM 720 C C . VAL A 1 93 ? 11.507 9.848 -14.970 1.00 87.44 93 VAL A C 1
ATOM 722 O O . VAL A 1 93 ? 12.384 9.371 -14.238 1.00 87.44 93 VAL A O 1
ATOM 725 N N . ASP A 1 94 ? 11.783 10.596 -16.030 1.00 85.44 94 ASP A N 1
ATOM 726 C CA . ASP A 1 94 ? 13.137 11.056 -16.315 1.00 85.44 94 ASP A CA 1
ATOM 727 C C . ASP A 1 94 ? 13.386 12.473 -15.768 1.00 85.44 94 ASP A C 1
ATOM 729 O O . ASP A 1 94 ? 12.531 13.095 -15.136 1.00 85.44 94 ASP A O 1
ATOM 733 N N . ALA A 1 95 ? 14.600 12.989 -15.975 1.00 83.31 95 ALA A N 1
ATOM 734 C CA . ALA A 1 95 ? 14.950 14.331 -15.516 1.00 83.31 95 ALA A CA 1
ATOM 735 C C . ALA A 1 95 ? 14.109 15.431 -16.196 1.00 83.31 95 ALA A C 1
ATOM 737 O O . ALA A 1 95 ? 13.905 16.492 -15.607 1.00 83.31 95 ALA A O 1
ATOM 738 N N . SER A 1 96 ? 13.607 15.181 -17.411 1.00 84.00 96 SER A N 1
ATOM 739 C CA . SER A 1 96 ? 12.753 16.127 -18.128 1.00 84.00 96 SER A CA 1
ATOM 740 C C . SER A 1 96 ? 11.377 16.261 -17.472 1.00 84.00 96 SER A C 1
ATOM 742 O O . SER A 1 96 ? 10.866 17.376 -17.369 1.00 84.00 96 SER A O 1
ATOM 744 N N . ASP A 1 97 ? 10.841 15.169 -16.925 1.00 82.81 97 ASP A N 1
ATOM 745 C CA . ASP A 1 97 ? 9.562 15.148 -16.208 1.00 82.81 97 ASP A CA 1
ATOM 746 C C . ASP A 1 97 ? 9.633 15.834 -14.835 1.00 82.81 97 ASP A C 1
ATOM 748 O O . ASP A 1 97 ? 8.665 16.451 -14.385 1.00 82.81 97 ASP A O 1
ATOM 752 N N . THR A 1 98 ? 10.772 15.732 -14.141 1.00 81.81 98 THR A N 1
ATOM 753 C CA . THR A 1 98 ? 10.940 16.278 -12.782 1.00 81.81 98 THR A CA 1
ATOM 754 C C . THR A 1 98 ? 11.468 17.712 -12.754 1.00 81.81 98 THR A C 1
ATOM 756 O O . THR A 1 98 ? 11.617 18.284 -11.675 1.00 81.81 98 THR A O 1
ATOM 759 N N . GLY A 1 99 ? 11.775 18.299 -13.915 1.00 83.81 99 GLY A N 1
ATOM 760 C CA . GLY A 1 99 ? 12.414 19.615 -14.014 1.00 83.81 99 GLY A CA 1
ATOM 761 C C . GLY A 1 99 ? 13.872 19.630 -13.538 1.00 83.81 99 GLY A C 1
ATOM 762 O O . GLY A 1 99 ? 14.425 20.702 -13.290 1.00 83.81 99 GLY A O 1
ATOM 763 N N . GLU A 1 100 ? 14.498 18.457 -13.407 1.00 83.44 100 GLU A N 1
ATOM 764 C CA . GLU A 1 100 ? 15.916 18.348 -13.072 1.00 83.44 100 GLU A CA 1
ATOM 765 C C . GLU A 1 100 ? 16.751 18.636 -14.328 1.00 83.44 100 GLU A C 1
ATOM 767 O O . GLU A 1 100 ? 16.418 18.164 -15.420 1.00 83.44 100 GLU A O 1
ATOM 772 N N . PRO A 1 101 ? 17.855 19.397 -14.231 1.00 78.50 101 PRO A N 1
ATOM 773 C CA . PRO A 1 101 ? 18.687 19.666 -15.392 1.00 78.50 101 PRO A CA 1
ATOM 774 C C . PRO A 1 101 ? 19.235 18.344 -15.937 1.00 78.50 101 PRO A C 1
ATOM 776 O O . PRO A 1 101 ? 19.993 17.637 -15.265 1.00 78.50 101 PRO A O 1
ATOM 779 N N . THR A 1 102 ? 18.863 18.005 -17.174 1.00 74.38 102 THR A N 1
ATOM 780 C CA . THR A 1 102 ? 19.383 16.823 -17.862 1.00 74.38 102 THR A CA 1
ATOM 781 C C . THR A 1 102 ? 20.898 16.942 -17.907 1.00 74.38 102 THR A C 1
ATOM 783 O O . THR A 1 102 ? 21.429 17.860 -18.536 1.00 74.38 102 THR A O 1
ATOM 786 N N . LYS A 1 103 ? 21.613 16.034 -17.235 1.00 67.00 103 LYS A N 1
ATOM 787 C CA . LYS A 1 103 ? 23.065 15.942 -17.383 1.00 67.00 103 LYS A CA 1
ATOM 788 C C . LYS A 1 103 ? 23.326 15.620 -18.847 1.00 67.00 103 LYS A C 1
ATOM 790 O O . LYS A 1 103 ? 23.107 14.488 -19.271 1.00 67.00 103 LYS A O 1
ATOM 795 N N . THR A 1 104 ? 23.737 16.617 -19.625 1.00 62.81 104 THR A N 1
ATOM 796 C CA . THR A 1 104 ? 24.164 16.425 -21.006 1.00 62.81 104 THR A CA 1
ATOM 797 C C . THR A 1 104 ? 25.289 15.409 -20.947 1.00 62.81 104 THR A C 1
ATOM 799 O O . THR A 1 104 ? 26.356 15.702 -20.409 1.00 62.81 104 THR A O 1
ATOM 802 N N . SER A 1 105 ? 25.021 14.182 -21.394 1.00 57.53 105 SER A N 1
ATOM 803 C CA . SER A 1 105 ? 26.031 13.134 -21.438 1.00 57.53 105 SER A CA 1
ATOM 804 C C . SER A 1 105 ? 27.147 13.662 -22.329 1.00 57.53 105 SER A C 1
ATOM 806 O O . SER A 1 105 ? 26.973 13.771 -23.543 1.00 57.53 105 SER A O 1
ATOM 808 N N . SER A 1 106 ? 28.266 14.072 -21.733 1.00 53.84 106 SER A N 1
ATOM 809 C CA . SER A 1 106 ? 29.474 14.475 -22.440 1.00 53.84 106 SER A CA 1
ATOM 810 C C . SER A 1 106 ? 30.113 13.227 -23.047 1.00 53.84 106 SER A C 1
ATOM 812 O O . SER A 1 106 ? 31.173 12.768 -22.632 1.00 53.84 106 SER A O 1
ATOM 814 N N . ASN A 1 107 ? 29.440 12.640 -24.037 1.00 51.72 107 ASN A N 1
ATOM 815 C CA . ASN A 1 107 ? 30.048 11.648 -24.904 1.00 51.72 107 ASN A CA 1
ATOM 816 C C . ASN A 1 107 ? 31.183 12.350 -25.654 1.00 51.72 107 ASN A C 1
ATOM 818 O O . ASN A 1 107 ? 30.978 13.359 -26.327 1.00 51.72 107 ASN A O 1
ATOM 822 N N . GLY A 1 108 ? 32.398 11.849 -25.436 1.00 49.66 108 GLY A N 1
ATOM 823 C CA . GLY A 1 108 ? 33.641 12.532 -25.750 1.00 49.66 108 GLY A CA 1
ATOM 824 C C . GLY A 1 108 ? 33.769 12.973 -27.205 1.00 49.66 108 GLY A C 1
ATOM 825 O O . GLY A 1 108 ? 33.810 12.154 -28.120 1.00 49.66 108 GLY A O 1
ATOM 826 N N . ALA A 1 109 ? 33.967 14.275 -27.399 1.00 44.34 109 ALA A N 1
ATOM 827 C CA . ALA A 1 109 ? 34.636 14.798 -28.579 1.00 44.34 109 ALA A CA 1
ATOM 828 C C . ALA A 1 109 ? 36.152 14.660 -28.374 1.00 44.34 109 ALA A C 1
ATOM 830 O O . ALA A 1 109 ? 36.847 15.596 -27.986 1.00 44.34 109 ALA A O 1
ATOM 831 N N . ASN A 1 110 ? 36.666 13.453 -28.607 1.00 52.16 110 ASN A N 1
ATOM 832 C CA . ASN A 1 110 ? 38.086 13.251 -28.856 1.00 52.16 110 ASN A CA 1
ATOM 833 C C . ASN A 1 110 ? 38.351 13.764 -30.285 1.00 52.16 110 ASN A C 1
ATOM 835 O O . ASN A 1 110 ? 38.147 13.040 -31.256 1.00 52.16 110 ASN A O 1
ATOM 839 N N . GLY A 1 111 ? 38.692 15.048 -30.425 1.00 39.41 111 GLY A N 1
ATOM 840 C CA . GLY A 1 111 ? 38.759 15.725 -31.722 1.00 39.41 111 GLY A CA 1
ATOM 841 C C . GLY A 1 111 ? 39.791 16.849 -31.769 1.00 39.41 111 GLY A C 1
ATOM 842 O O . GLY A 1 111 ? 39.436 18.008 -31.632 1.00 39.41 111 GLY A O 1
ATOM 843 N N . HIS A 1 112 ? 41.050 16.456 -31.983 1.00 36.72 112 HIS A N 1
ATOM 844 C CA . HIS A 1 112 ? 42.153 17.201 -32.613 1.00 36.72 112 HIS A CA 1
ATOM 845 C C . HIS A 1 112 ? 42.517 18.605 -32.088 1.00 36.72 112 HIS A C 1
ATOM 847 O O . HIS A 1 112 ? 41.874 19.614 -32.363 1.00 36.72 112 HIS A O 1
ATOM 853 N N . ALA A 1 113 ? 43.681 18.653 -31.432 1.00 46.94 113 ALA A N 1
ATOM 854 C CA . ALA A 1 113 ? 44.445 19.860 -31.160 1.00 46.94 113 ALA A CA 1
ATOM 855 C C . ALA A 1 113 ? 44.841 20.593 -32.456 1.00 46.94 113 ALA A C 1
ATOM 857 O O . ALA A 1 113 ? 45.377 19.982 -33.379 1.00 46.94 113 ALA A O 1
ATOM 858 N N . ASN A 1 114 ? 44.674 21.916 -32.472 1.00 39.28 114 ASN A N 1
ATOM 859 C CA . ASN A 1 114 ? 45.459 22.807 -33.320 1.00 39.28 114 ASN A CA 1
ATOM 860 C C . ASN A 1 114 ? 45.860 24.030 -32.484 1.00 39.28 114 ASN A C 1
ATOM 862 O O . ASN A 1 114 ? 45.002 24.712 -31.924 1.00 39.28 114 ASN A O 1
ATOM 866 N N . GLY A 1 115 ? 47.165 24.234 -32.307 1.00 37.69 115 GLY A N 1
ATOM 867 C CA . GLY A 1 115 ? 47.718 25.283 -31.450 1.00 37.69 115 GLY A CA 1
ATOM 868 C C . GLY A 1 115 ? 47.780 26.652 -32.130 1.00 37.69 115 GLY A C 1
ATOM 869 O O . GLY A 1 115 ? 47.829 26.713 -33.353 1.00 37.69 115 GLY A O 1
ATOM 870 N N . ASN A 1 116 ? 47.823 27.732 -31.334 1.00 37.38 116 ASN A N 1
ATOM 871 C CA . ASN A 1 116 ? 48.936 28.699 -31.313 1.00 37.38 116 ASN A CA 1
ATOM 872 C C . ASN A 1 116 ? 48.749 29.792 -30.226 1.00 37.38 116 ASN A C 1
ATOM 874 O O . ASN A 1 116 ? 47.766 30.522 -30.280 1.00 37.38 116 ASN A O 1
ATOM 878 N N . GLY A 1 117 ? 49.742 29.952 -29.330 1.00 35.56 117 GLY A N 1
ATOM 879 C CA . GLY A 1 117 ? 50.037 31.151 -28.503 1.00 35.56 117 GLY A CA 1
ATOM 880 C C . GLY A 1 117 ? 49.056 31.488 -27.360 1.00 35.56 117 GLY A C 1
ATOM 881 O O . GLY A 1 117 ? 47.857 31.361 -27.512 1.00 35.56 117 GLY A O 1
ATOM 882 N N . VAL A 1 118 ? 49.436 31.967 -26.172 1.00 36.12 118 VAL A N 1
ATOM 883 C CA . VAL A 1 118 ? 50.655 32.630 -25.689 1.00 36.12 118 VAL A CA 1
ATOM 884 C C . VAL A 1 118 ? 50.728 32.405 -24.168 1.00 36.12 118 VAL A C 1
ATOM 886 O O . VAL A 1 118 ? 49.715 32.462 -23.474 1.00 36.12 118 VAL A O 1
ATOM 889 N N . ALA A 1 119 ? 51.928 32.135 -23.654 1.00 42.59 119 ALA A N 1
ATOM 890 C CA . ALA A 1 119 ? 52.211 31.953 -22.235 1.00 42.59 119 ALA A CA 1
ATOM 891 C C . ALA A 1 119 ? 52.167 33.279 -21.454 1.00 42.59 119 ALA A C 1
ATOM 893 O O . ALA A 1 119 ? 52.748 34.269 -21.891 1.00 42.59 119 ALA A O 1
ATOM 894 N N . ASN A 1 120 ? 51.579 33.267 -20.254 1.00 39.75 120 ASN A N 1
ATOM 895 C CA . ASN A 1 120 ? 52.003 34.146 -19.163 1.00 39.75 120 ASN A CA 1
ATOM 896 C C . ASN A 1 120 ? 51.729 33.469 -17.808 1.00 39.75 120 ASN A C 1
ATOM 898 O O . ASN A 1 120 ? 50.629 32.976 -17.569 1.00 39.75 120 ASN A O 1
ATOM 902 N N . GLY A 1 121 ? 52.767 33.353 -16.980 1.00 36.78 121 GLY A N 1
ATOM 903 C CA . GLY A 1 121 ? 52.809 32.471 -15.814 1.00 36.78 121 GLY A CA 1
ATOM 904 C C . GLY A 1 121 ? 52.260 33.065 -14.518 1.00 36.78 121 GLY A C 1
ATOM 905 O O . GLY A 1 121 ? 52.136 34.275 -14.377 1.00 36.78 121 GLY A O 1
ATOM 906 N N . ASN A 1 122 ? 51.976 32.192 -13.547 1.00 35.97 122 ASN A N 1
ATOM 907 C CA . ASN A 1 122 ? 52.657 32.163 -12.245 1.00 35.97 122 ASN A CA 1
ATOM 908 C C . ASN A 1 122 ? 52.051 31.093 -11.324 1.00 35.97 122 ASN A C 1
ATOM 910 O O . ASN A 1 122 ? 50.837 30.937 -11.255 1.00 35.97 122 ASN A O 1
ATOM 914 N N . GLY A 1 123 ? 52.909 30.455 -10.524 1.00 35.66 123 GLY A N 1
ATOM 915 C CA . GLY A 1 123 ? 52.512 29.964 -9.201 1.00 35.66 123 GLY A CA 1
ATOM 916 C C . GLY A 1 123 ? 52.342 28.458 -9.057 1.00 35.66 123 GLY A C 1
ATOM 917 O O . GLY A 1 123 ? 51.241 27.956 -8.863 1.00 35.66 123 GLY A O 1
ATOM 918 N N . HIS A 1 124 ? 53.461 27.739 -9.052 1.00 36.12 124 HIS A N 1
ATOM 919 C CA . HIS A 1 124 ? 53.558 26.410 -8.456 1.00 36.12 124 HIS A CA 1
ATOM 920 C C . HIS A 1 124 ? 53.155 26.471 -6.970 1.00 36.12 124 HIS A C 1
ATOM 922 O O . HIS A 1 124 ? 53.856 27.090 -6.173 1.00 36.12 124 HIS A O 1
ATOM 928 N N . VAL A 1 125 ? 52.096 25.764 -6.573 1.00 40.31 125 VAL A N 1
ATOM 929 C CA . VAL A 1 125 ? 51.914 25.328 -5.182 1.00 40.31 125 VAL A CA 1
ATOM 930 C C . VAL A 1 125 ? 51.631 23.831 -5.201 1.00 40.31 125 VAL A C 1
ATOM 932 O O . VAL A 1 125 ? 50.566 23.382 -5.612 1.00 40.31 125 VAL A O 1
ATOM 935 N N . LYS A 1 126 ? 52.634 23.046 -4.796 1.00 42.84 126 LYS A N 1
ATOM 936 C CA . LYS A 1 126 ? 52.459 21.646 -4.407 1.00 42.84 126 LYS A CA 1
ATOM 937 C C . LYS A 1 126 ? 52.042 21.639 -2.938 1.00 42.84 126 LYS A C 1
ATOM 939 O O . LYS A 1 126 ? 52.795 22.154 -2.116 1.00 42.84 126 LYS A O 1
ATOM 944 N N . THR A 1 127 ? 50.918 21.018 -2.591 1.00 38.34 127 THR A N 1
ATOM 945 C CA . THR A 1 127 ? 50.692 20.558 -1.214 1.00 38.34 127 THR A CA 1
ATOM 946 C C . THR A 1 127 ? 50.293 19.088 -1.211 1.00 38.34 127 THR A C 1
ATOM 948 O O . THR A 1 127 ? 49.499 18.618 -2.023 1.00 38.34 127 THR A O 1
ATOM 951 N N . ASN A 1 128 ? 50.984 18.360 -0.337 1.00 38.44 128 ASN A N 1
ATOM 952 C CA . ASN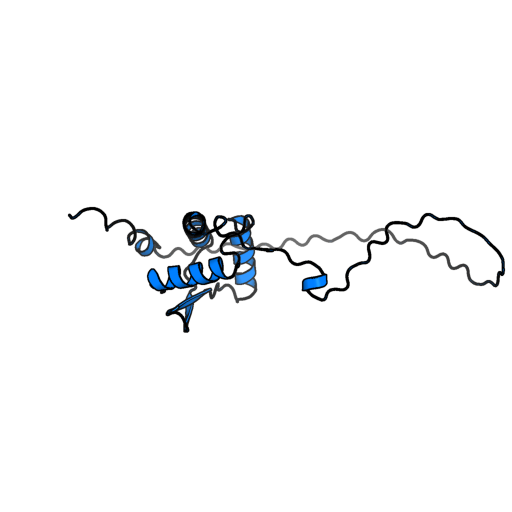 A 1 128 ? 50.974 16.916 -0.179 1.00 38.44 128 ASN A CA 1
ATOM 953 C C . ASN A 1 128 ? 49.626 16.386 0.312 1.00 38.44 128 ASN A C 1
ATOM 955 O O . ASN A 1 128 ? 48.956 17.009 1.134 1.00 38.44 128 ASN A O 1
ATOM 959 N N . GLY A 1 129 ? 49.307 15.167 -0.125 1.00 39.00 129 GLY A N 1
ATOM 960 C CA . GLY A 1 129 ? 48.239 14.362 0.445 1.00 39.00 129 GLY A CA 1
ATOM 961 C C . GLY A 1 129 ? 48.452 14.071 1.931 1.00 39.00 129 GL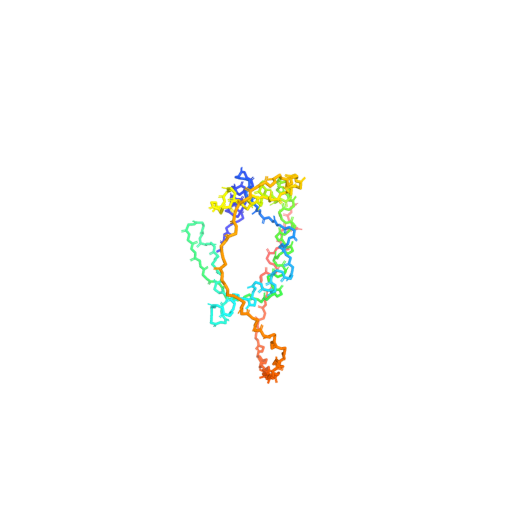Y A C 1
ATOM 962 O O . GLY A 1 129 ? 49.575 13.863 2.391 1.00 39.00 129 GLY A O 1
ATOM 963 N N . ILE A 1 130 ? 47.342 14.012 2.664 1.00 38.38 130 ILE A N 1
ATOM 964 C CA . ILE A 1 130 ? 47.288 13.478 4.021 1.00 38.38 130 ILE A CA 1
ATOM 965 C C . ILE A 1 130 ? 46.337 12.289 3.977 1.00 38.38 130 ILE A C 1
ATOM 967 O O . ILE A 1 130 ? 45.128 12.427 3.804 1.00 38.38 130 ILE A O 1
ATOM 971 N N . ASN A 1 131 ? 46.938 11.111 4.075 1.00 38.03 131 ASN A N 1
ATOM 972 C CA . ASN A 1 131 ? 46.275 9.828 4.183 1.00 38.03 131 ASN A CA 1
ATOM 973 C C . ASN A 1 131 ? 46.123 9.507 5.681 1.00 38.03 131 ASN A C 1
ATOM 975 O O . ASN A 1 131 ? 47.114 9.543 6.407 1.00 38.03 131 ASN A O 1
ATOM 979 N N . GLY A 1 132 ? 44.916 9.141 6.122 1.00 39.50 132 GLY A N 1
ATOM 980 C CA . GLY A 1 132 ? 44.710 8.339 7.334 1.00 39.50 132 GLY A CA 1
ATOM 981 C C . GLY A 1 132 ? 44.170 9.054 8.578 1.00 39.50 132 GLY A C 1
ATOM 982 O O . GLY A 1 132 ? 44.933 9.506 9.424 1.00 39.50 132 GLY A O 1
ATOM 983 N N . VAL A 1 133 ? 42.849 8.981 8.782 1.00 38.16 133 VAL A N 1
ATOM 984 C CA . VAL A 1 133 ? 42.233 8.976 10.122 1.00 38.16 133 VAL A CA 1
ATOM 985 C C . VAL A 1 133 ? 41.230 7.815 10.168 1.00 38.16 133 VAL A C 1
ATOM 987 O O . VAL A 1 133 ? 40.341 7.720 9.327 1.00 38.16 133 VAL A O 1
ATOM 990 N N . LYS A 1 134 ? 41.438 6.874 11.098 1.00 40.22 134 LYS A N 1
ATOM 991 C CA . LYS A 1 134 ? 40.656 5.632 11.266 1.00 40.22 134 LYS A CA 1
ATOM 992 C C . LYS A 1 134 ? 39.297 5.917 11.941 1.00 40.22 134 LYS A C 1
ATOM 994 O O . LYS A 1 134 ? 39.273 6.740 12.855 1.00 40.22 134 LYS A O 1
ATOM 999 N N . PRO A 1 135 ? 38.200 5.215 11.593 1.00 40.06 135 PRO A N 1
ATOM 1000 C CA . PRO A 1 135 ? 36.920 5.372 12.282 1.00 40.06 135 PRO A CA 1
ATOM 1001 C C . PRO A 1 135 ? 36.898 4.600 13.612 1.00 40.06 135 PRO A 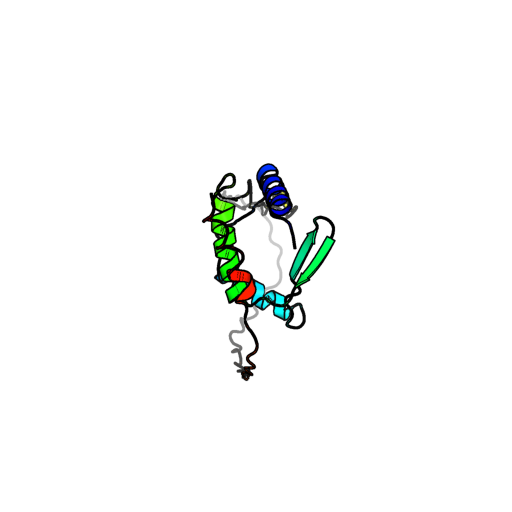C 1
ATOM 1003 O O . PRO A 1 135 ? 37.288 3.434 13.680 1.00 40.06 135 PRO A O 1
ATOM 1006 N N . HIS A 1 136 ? 36.433 5.260 14.674 1.00 32.56 136 HIS A N 1
ATOM 1007 C CA . HIS A 1 136 ? 36.204 4.666 15.990 1.00 32.56 136 HIS A CA 1
ATOM 1008 C C . HIS A 1 136 ? 34.811 4.017 16.020 1.00 32.56 136 HIS A C 1
ATOM 1010 O O . HIS A 1 136 ? 33.803 4.672 15.768 1.00 32.56 136 HIS A O 1
ATOM 1016 N N . SER A 1 137 ? 34.760 2.716 16.297 1.00 37.47 137 SER A N 1
ATOM 1017 C CA . SER A 1 137 ? 33.535 1.931 16.446 1.00 37.47 137 SER A CA 1
ATOM 1018 C C . SER A 1 137 ? 32.940 2.123 17.841 1.00 37.47 137 SER A C 1
ATOM 1020 O O . SER A 1 137 ? 33.568 1.722 18.821 1.00 37.47 137 SER A O 1
ATOM 1022 N N . GLN A 1 138 ? 31.718 2.651 17.942 1.00 35.62 138 GLN A N 1
ATOM 1023 C CA . GLN A 1 138 ? 30.966 2.658 19.197 1.00 35.62 138 GLN A CA 1
ATOM 1024 C C . GLN A 1 138 ? 29.719 1.775 19.064 1.00 35.62 138 GLN A C 1
ATOM 1026 O O . GLN A 1 138 ? 28.845 2.001 18.232 1.00 35.62 138 GLN A O 1
ATOM 1031 N N . LYS A 1 139 ? 29.699 0.711 19.870 1.00 33.03 139 LYS A N 1
ATOM 1032 C CA . LYS A 1 139 ? 28.658 -0.317 19.961 1.00 33.03 139 LYS A CA 1
ATOM 1033 C C . LYS A 1 139 ? 27.573 0.200 20.916 1.00 33.03 139 LYS A C 1
ATOM 1035 O O . LYS A 1 139 ? 27.885 0.459 22.074 1.00 33.03 139 LYS A O 1
ATOM 1040 N N . VAL A 1 140 ? 26.330 0.353 20.459 1.00 34.38 140 VAL A N 1
ATOM 1041 C CA . VAL A 1 140 ? 25.187 0.675 21.334 1.00 34.38 140 VAL A CA 1
ATOM 1042 C C . VAL A 1 140 ? 24.379 -0.600 21.553 1.00 34.38 140 VAL A C 1
ATOM 1044 O O . VAL A 1 140 ? 23.957 -1.246 20.598 1.00 34.38 140 VAL A O 1
ATOM 1047 N N . MET A 1 141 ? 24.228 -0.982 22.819 1.00 34.03 141 MET A N 1
ATOM 1048 C CA . MET A 1 141 ? 23.392 -2.093 23.269 1.00 34.03 141 MET A CA 1
ATOM 1049 C C . MET A 1 141 ? 21.944 -1.603 23.370 1.00 34.03 141 MET A C 1
ATOM 1051 O O . MET A 1 141 ? 21.702 -0.580 24.005 1.00 34.03 141 MET A O 1
ATOM 1055 N N . VAL A 1 142 ? 20.995 -2.320 22.765 1.00 45.31 142 VAL A N 1
ATOM 1056 C CA . VAL A 1 142 ? 19.555 -2.089 22.958 1.00 45.31 142 VAL A CA 1
ATOM 1057 C C . VAL A 1 142 ? 18.969 -3.350 23.582 1.00 45.31 142 VAL A C 1
ATOM 1059 O O . VAL A 1 142 ? 19.292 -4.457 23.162 1.00 45.31 142 VAL A O 1
ATOM 1062 N N . GLN A 1 143 ? 18.200 -3.151 24.647 1.00 34.75 143 GLN A N 1
ATOM 1063 C CA . GLN A 1 143 ? 17.653 -4.173 25.532 1.00 34.75 143 GLN A CA 1
ATOM 1064 C C . GLN A 1 143 ? 16.201 -4.456 25.122 1.00 34.75 143 GLN A C 1
ATOM 1066 O O . GLN A 1 143 ? 15.420 -3.518 24.961 1.00 34.75 143 GLN A O 1
ATOM 1071 N N . ASP A 1 144 ? 15.859 -5.732 24.947 1.00 36.84 144 ASP A N 1
ATOM 1072 C CA . ASP A 1 144 ? 14.525 -6.189 24.555 1.00 36.84 144 ASP A CA 1
ATOM 1073 C C . ASP A 1 144 ? 13.555 -6.164 25.746 1.00 36.84 144 ASP A C 1
ATOM 1075 O O . ASP A 1 144 ? 13.863 -6.678 26.824 1.00 36.84 144 ASP A O 1
ATOM 1079 N N . ALA A 1 145 ? 12.357 -5.615 25.541 1.00 38.28 145 ALA A N 1
ATOM 1080 C CA . ALA A 1 145 ? 11.227 -5.762 26.453 1.00 38.28 145 ALA A CA 1
ATOM 1081 C C . ALA A 1 145 ? 10.046 -6.364 25.682 1.00 38.28 145 ALA A C 1
ATOM 1083 O O . ALA A 1 145 ? 9.363 -5.686 24.916 1.00 38.28 145 ALA A O 1
ATOM 1084 N N . HIS A 1 146 ? 9.836 -7.666 25.874 1.00 36.12 146 HIS A N 1
ATOM 1085 C CA . HIS A 1 146 ? 8.632 -8.372 25.457 1.00 36.12 146 HIS A CA 1
ATOM 1086 C C . HIS A 1 146 ? 7.492 -8.051 26.425 1.00 36.12 146 HIS A C 1
ATOM 1088 O O . HIS A 1 146 ? 7.626 -8.269 27.629 1.00 36.12 146 HIS A O 1
ATOM 1094 N N . GLN A 1 147 ? 6.351 -7.609 25.899 1.00 38.59 147 GLN A N 1
ATOM 1095 C CA . GLN A 1 147 ? 5.081 -7.722 26.605 1.00 38.59 147 GLN A CA 1
ATOM 1096 C C . GLN A 1 147 ? 4.016 -8.203 25.616 1.00 38.59 147 GLN A C 1
ATOM 1098 O O . GLN A 1 147 ? 3.700 -7.533 24.636 1.00 38.59 147 GLN A O 1
ATOM 1103 N N . GLU A 1 148 ? 3.553 -9.430 25.848 1.00 45.88 148 GLU A N 1
ATOM 1104 C CA . GLU A 1 148 ? 2.448 -10.077 25.146 1.00 45.88 148 GLU A CA 1
ATOM 1105 C C . GLU A 1 148 ? 1.137 -9.352 25.454 1.00 45.88 148 GLU A C 1
ATOM 1107 O O . GLU A 1 148 ? 0.916 -9.003 26.610 1.00 45.88 148 GLU A O 1
ATOM 1112 N N . ASN A 1 149 ? 0.271 -9.174 24.448 1.00 43.19 149 ASN A N 1
ATOM 1113 C CA . ASN A 1 149 ? -1.188 -9.185 24.602 1.00 43.19 149 ASN A CA 1
ATOM 1114 C C . ASN A 1 149 ? -1.896 -9.283 23.231 1.00 43.19 149 ASN A C 1
ATOM 1116 O O . ASN A 1 149 ? -1.745 -8.403 22.392 1.00 43.19 149 ASN A O 1
ATOM 1120 N N . GLY A 1 150 ? -2.705 -10.338 23.058 1.00 39.88 150 GLY A N 1
ATOM 1121 C CA . GLY A 1 150 ? -4.069 -10.241 22.509 1.00 39.88 150 GLY A CA 1
ATOM 1122 C C . GLY A 1 150 ? -4.314 -10.218 20.990 1.00 39.88 150 GLY A C 1
ATOM 1123 O O . GLY A 1 150 ? -4.644 -9.173 20.454 1.00 39.88 150 GLY A O 1
ATOM 1124 N N . GLY A 1 151 ? -4.263 -11.395 20.349 1.00 40.19 151 GLY A N 1
ATOM 1125 C CA . GLY A 1 151 ? -5.232 -11.923 19.356 1.00 40.19 151 GLY A CA 1
ATOM 1126 C C . GLY A 1 151 ? -5.715 -11.063 18.172 1.00 40.19 151 GLY A C 1
ATOM 1127 O O . GLY A 1 151 ? -6.643 -10.276 18.305 1.00 40.19 151 GLY A O 1
ATOM 1128 N N . ILE A 1 152 ? -5.195 -11.350 16.971 1.00 50.03 152 ILE A N 1
ATOM 1129 C CA . ILE A 1 152 ? -5.606 -10.797 15.652 1.00 50.03 152 ILE A CA 1
ATOM 1130 C C . ILE A 1 152 ? -6.663 -11.707 14.972 1.00 50.03 152 ILE A C 1
ATOM 1132 O O . ILE A 1 152 ? -7.048 -11.522 13.814 1.00 50.03 152 ILE A O 1
ATOM 1136 N N . ASP A 1 153 ? -7.138 -12.722 15.693 1.00 49.62 153 ASP A N 1
ATOM 1137 C CA . ASP A 1 153 ? -7.869 -13.866 15.142 1.00 49.62 153 ASP A CA 1
ATOM 1138 C C . ASP A 1 153 ? -9.274 -13.499 14.613 1.00 49.62 153 ASP A C 1
ATOM 1140 O O . ASP A 1 153 ? -9.792 -14.162 13.712 1.00 49.62 153 ASP A O 1
ATOM 1144 N N . ASP A 1 154 ? -9.844 -12.372 15.051 1.00 47.97 154 ASP A N 1
ATOM 1145 C CA . ASP A 1 154 ? -11.183 -11.922 14.639 1.00 47.97 154 ASP A CA 1
ATOM 1146 C C . ASP A 1 154 ? -11.240 -11.292 13.232 1.00 47.97 154 ASP A C 1
ATOM 1148 O O . ASP A 1 154 ? -12.308 -11.231 12.622 1.00 47.97 154 ASP A O 1
ATOM 1152 N N . LEU A 1 155 ? -10.109 -10.862 12.656 1.00 51.03 155 LEU A N 1
ATOM 1153 C CA . LEU A 1 155 ? -10.075 -10.281 11.301 1.00 51.03 155 LEU A CA 1
ATOM 1154 C C . LEU A 1 155 ? -9.927 -11.333 10.194 1.00 51.03 155 LEU A C 1
ATOM 1156 O O . LEU A 1 155 ? -10.200 -11.047 9.027 1.00 51.03 155 LEU A O 1
ATOM 1160 N N . VAL A 1 156 ? -9.491 -12.545 10.543 1.00 51.16 156 VAL A N 1
ATOM 1161 C CA . VAL A 1 156 ? -9.165 -13.600 9.571 1.00 51.16 156 VAL A CA 1
ATOM 1162 C C . VAL A 1 156 ? -10.382 -14.483 9.264 1.00 51.16 156 VAL A C 1
ATOM 1164 O O . VAL A 1 156 ? -10.543 -14.930 8.129 1.00 51.16 156 VAL A O 1
ATOM 1167 N N . ASN A 1 157 ? -11.296 -14.670 10.223 1.00 41.84 157 ASN A N 1
ATOM 1168 C CA . ASN A 1 157 ? -12.452 -15.562 10.058 1.00 41.84 157 ASN A CA 1
ATOM 1169 C C . ASN A 1 157 ? -13.652 -14.952 9.310 1.00 41.84 157 ASN A C 1
ATOM 1171 O O . ASN A 1 157 ? -14.520 -15.691 8.852 1.00 41.84 157 ASN A O 1
ATOM 1175 N N . GLY A 1 158 ? -13.693 -13.636 9.081 1.00 40.12 158 GLY A N 1
ATOM 1176 C CA . GLY A 1 158 ? -14.795 -12.990 8.348 1.00 40.12 158 GLY A CA 1
ATOM 1177 C C . GLY A 1 158 ? -14.842 -13.278 6.839 1.00 40.12 158 GLY A C 1
ATOM 1178 O O . GLY A 1 158 ? -15.725 -12.776 6.148 1.00 40.12 158 GLY A O 1
ATOM 1179 N N . MET A 1 159 ? -13.889 -14.050 6.304 1.00 48.25 159 MET A N 1
ATOM 1180 C CA . MET A 1 159 ? -13.701 -14.231 4.859 1.00 48.25 159 MET A CA 1
ATOM 1181 C C . MET A 1 159 ? -13.946 -15.669 4.369 1.00 48.25 159 MET A C 1
ATOM 1183 O O . MET A 1 159 ? -13.838 -15.918 3.168 1.00 48.25 159 MET A O 1
ATOM 1187 N N . VAL A 1 160 ? -14.303 -16.601 5.266 1.00 45.91 160 VAL A N 1
ATOM 1188 C CA . VAL A 1 160 ? -14.491 -18.032 4.939 1.00 45.91 160 VAL A CA 1
ATOM 1189 C C . VAL A 1 160 ? -15.951 -18.513 4.982 1.00 45.91 160 VAL A C 1
ATOM 1191 O O . VAL A 1 160 ? -16.261 -19.516 4.344 1.00 45.91 160 VAL A O 1
ATOM 1194 N N . ASP A 1 161 ? -16.876 -17.773 5.601 1.00 44.12 161 ASP A N 1
ATOM 1195 C CA . ASP A 1 161 ? -18.250 -18.244 5.868 1.00 44.12 161 ASP A CA 1
ATOM 1196 C C . ASP A 1 161 ? -19.333 -17.701 4.917 1.00 44.12 161 ASP A C 1
ATOM 1198 O O . ASP A 1 161 ? -20.418 -17.288 5.320 1.00 44.12 161 ASP A O 1
ATOM 1202 N N . THR A 1 162 ? -19.096 -17.711 3.602 1.00 43.00 162 THR A N 1
ATOM 1203 C CA . THR A 1 162 ? -20.199 -17.458 2.642 1.00 43.00 162 THR A CA 1
ATOM 1204 C C . THR A 1 162 ? -20.255 -18.442 1.483 1.00 43.00 162 THR A C 1
ATOM 1206 O O . THR A 1 162 ? -20.661 -18.097 0.373 1.00 43.00 162 THR A O 1
ATOM 1209 N N . LYS A 1 163 ? -19.878 -19.702 1.724 1.00 45.94 163 LYS A N 1
ATOM 1210 C CA . LYS A 1 163 ? -20.072 -20.759 0.726 1.00 45.94 163 LYS A CA 1
ATOM 1211 C C . LYS A 1 163 ? -20.503 -22.100 1.314 1.00 45.94 163 LYS A C 1
ATOM 1213 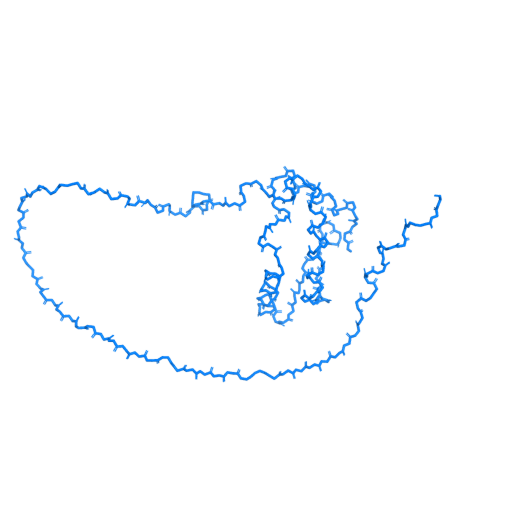O O . LYS A 1 163 ? -19.822 -23.080 1.078 1.00 45.94 163 LYS A O 1
ATOM 1218 N N . VAL A 1 164 ? -21.653 -22.144 1.992 1.00 46.31 164 VAL A N 1
ATOM 1219 C CA . VAL A 1 164 ? -22.645 -23.239 1.904 1.00 46.31 164 VAL A CA 1
ATOM 1220 C C . VAL A 1 164 ? -23.985 -22.677 2.392 1.00 46.31 164 VAL A C 1
ATOM 1222 O O . VAL A 1 164 ? -24.143 -22.505 3.589 1.00 46.31 164 VAL A O 1
ATOM 1225 N N . MET A 1 165 ? -24.915 -22.363 1.486 1.00 38.53 165 MET A N 1
ATOM 1226 C CA . MET A 1 165 ? -26.380 -22.480 1.647 1.00 38.53 165 MET A CA 1
ATOM 1227 C C . MET A 1 165 ? -27.053 -21.882 0.402 1.00 38.53 165 MET A C 1
ATOM 1229 O O . MET A 1 165 ? -27.307 -20.681 0.351 1.00 38.53 165 MET A O 1
ATOM 1233 N N . ALA A 1 166 ? -27.254 -22.737 -0.604 1.00 38.84 166 ALA A N 1
ATOM 1234 C CA . ALA A 1 166 ? -28.321 -22.753 -1.617 1.00 38.84 166 ALA A CA 1
ATOM 1235 C C . ALA A 1 166 ? -27.902 -23.707 -2.743 1.00 38.84 166 ALA A C 1
ATOM 1237 O O . ALA A 1 166 ? -26.828 -23.467 -3.343 1.00 38.84 166 ALA A O 1
#

Foldseek 3Di:
DEDPVQVVVVLVVCLVVLHALDDPPPALVCLVVVQVVCCVVPVNFNQDWDDDYPPDTDGDGPDDSVNVNVVVVVSQVVQCPGPVSRHGDCNDDDCVRVVHPPPPPCPDPPDDDDDDDDDDDDDDDDDDDDDDDDDDDDDDDDDDDDDDDDDPPVVPPVPPPDPDDD

Organism: NCBI:txid1048955

Radius of gyration: 28.11 Å; chains: 1; bounding box: 82×57×60 Å

pLDDT: mean 74.27, std 26.08, range [32.56, 98.19]

Secondary structure (DSSP, 8-state):
---HHHHHHHHHHHHHTT--S--TT-SHHHHHHHHHHHHHHTTT---EEEESSTT-EEEE----HHHHHHHHHHHHHHHTTSGGGGPPSS-S--HHHHT----------------------------------PPPP-PPP-----------GGGTGGGT-SSS--

Sequence (166 aa):
MLSKEEHTRLLNLFSRAGLSIDHPTYDDVAIEKGTAAILKTRDGSLRLAVPSPIGSCQFVNEFTVKDLQRVLKVHKDHTARYARSGAGLEAYVDASDTGEPTKTSSNGANGHANGNGVANGNGHVKTNGINGVKPHSQKVMVQDAHQENGGIDDLVNGMVDTKVMA